Protein AF-A0A496RJZ0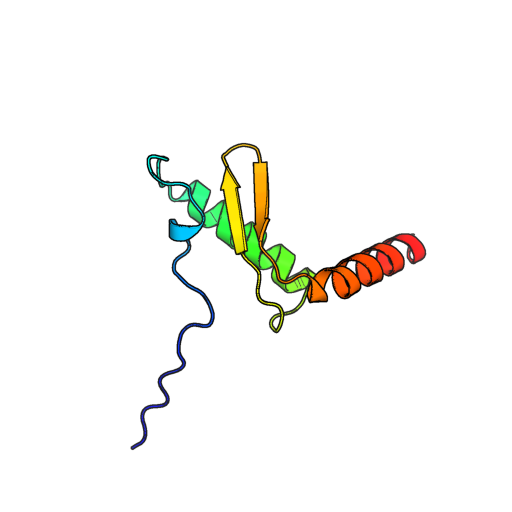-F1 (afdb_monomer_lite)

Sequence (80 aa):
MIWFFQKPKTTCLVLRIPLKEKITLDRLRRIEKAESILRDFLGDSILFRVRDHGELAWLDFLKRILAVIKKKDGEKLRKN

Secondary structure (DSSP, 8-state):
--------SS--GGGGSPTTSPP-HHHHHHHHHHHHHHHHHH-TT--EEEEEETTEEEEEE-GGGHHHHHHHHHHHHTT-

Foldseek 3Di:
DDDPDDDPPDDDLCVLEDPPDDDDPVSSVVQVVVVVVVCVQQPPVFDWGWRDPPVDTDIGGDPVSVVVVVVSVVVVVVVD

Structure (mmCIF, N/CA/C/O backbone):
data_AF-A0A496RJZ0-F1
#
_entry.id   AF-A0A496RJZ0-F1
#
loop_
_atom_site.group_PDB
_atom_site.id
_atom_site.type_symbol
_atom_site.label_atom_id
_atom_site.label_alt_id
_atom_site.l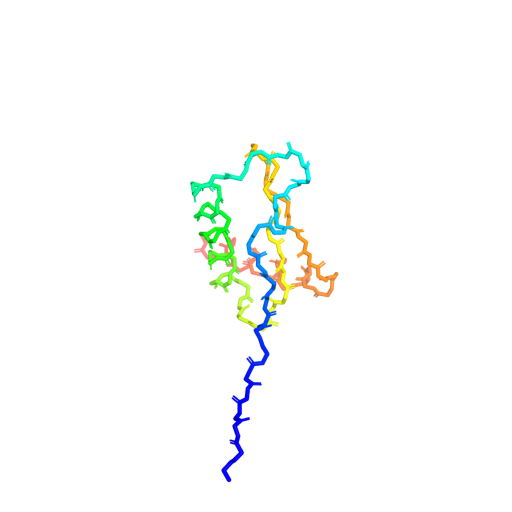abel_comp_id
_atom_site.label_asym_id
_atom_site.label_entity_id
_atom_site.label_seq_id
_atom_site.pdbx_PDB_ins_code
_atom_site.Cartn_x
_atom_site.Cartn_y
_atom_site.Cartn_z
_atom_site.occupancy
_atom_site.B_iso_or_equiv
_atom_site.auth_seq_id
_atom_site.auth_comp_id
_atom_site.auth_asym_id
_atom_site.auth_atom_id
_atom_site.pdbx_PDB_model_num
ATOM 1 N N . MET A 1 1 ? 21.737 -29.887 0.637 1.00 45.34 1 MET A N 1
ATOM 2 C CA . MET A 1 1 ? 20.369 -29.376 0.404 1.00 45.34 1 MET A CA 1
ATOM 3 C C . MET A 1 1 ? 20.341 -27.901 0.779 1.00 45.34 1 MET A C 1
ATOM 5 O O . MET A 1 1 ? 20.215 -27.575 1.950 1.00 45.34 1 MET A O 1
ATOM 9 N N . ILE A 1 2 ? 20.596 -27.013 -0.183 1.00 50.25 2 ILE A N 1
ATOM 10 C CA . ILE A 1 2 ? 20.635 -25.562 0.053 1.00 50.25 2 ILE A CA 1
ATOM 11 C C . ILE A 1 2 ? 19.200 -25.041 -0.046 1.00 50.25 2 ILE A C 1
ATOM 13 O O . ILE A 1 2 ? 18.603 -25.067 -1.118 1.00 50.25 2 ILE A O 1
ATOM 17 N N . TRP A 1 3 ? 18.632 -24.619 1.084 1.00 53.19 3 TRP A N 1
ATOM 18 C CA . TRP A 1 3 ? 17.336 -23.945 1.133 1.00 53.19 3 TRP A CA 1
ATOM 19 C C . TRP A 1 3 ? 17.481 -22.543 0.533 1.00 53.19 3 TRP A C 1
ATOM 21 O O . TRP A 1 3 ? 18.108 -21.663 1.120 1.00 53.19 3 TRP A O 1
ATOM 31 N N . PHE A 1 4 ? 16.914 -22.334 -0.653 1.00 56.59 4 PHE A N 1
ATOM 32 C CA . PHE A 1 4 ? 16.913 -21.038 -1.326 1.00 56.59 4 PHE A CA 1
ATOM 33 C C . PHE A 1 4 ? 15.825 -20.144 -0.705 1.00 56.59 4 PHE A C 1
ATOM 35 O O . PHE A 1 4 ? 14.704 -20.057 -1.200 1.00 56.59 4 PHE A O 1
ATOM 42 N N . PHE A 1 5 ? 16.128 -19.504 0.428 1.00 69.69 5 PHE A N 1
ATOM 43 C CA . PHE A 1 5 ? 15.213 -18.553 1.063 1.00 69.69 5 PHE A CA 1
ATOM 44 C C . PHE A 1 5 ? 15.226 -17.223 0.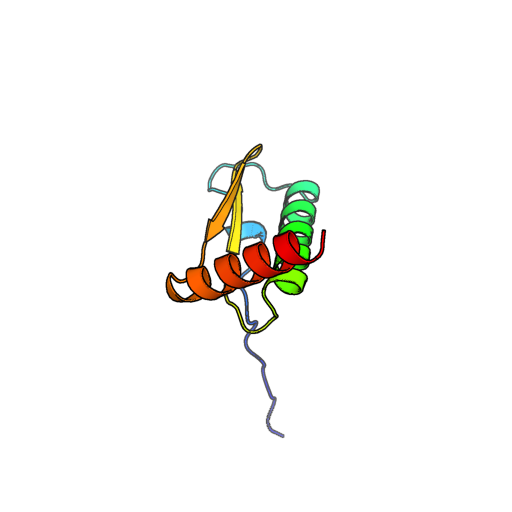291 1.00 69.69 5 PHE A C 1
ATOM 46 O O . PHE A 1 5 ? 16.125 -16.395 0.452 1.00 69.69 5 PHE A O 1
ATOM 53 N N . GLN A 1 6 ? 14.232 -17.017 -0.576 1.00 65.19 6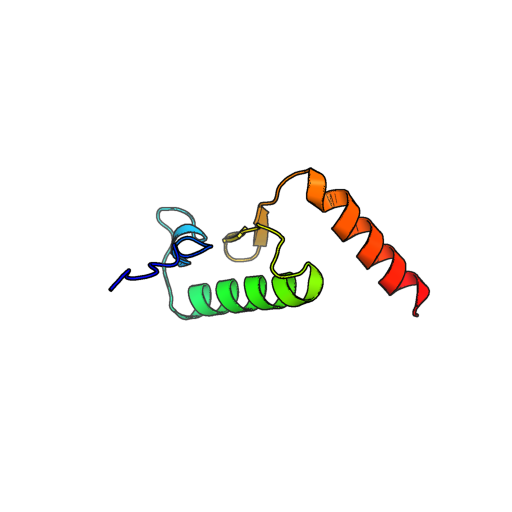 GLN A N 1
ATOM 54 C CA . GLN A 1 6 ? 14.020 -15.742 -1.263 1.00 65.19 6 GLN A CA 1
ATOM 55 C C . GLN A 1 6 ? 13.535 -14.712 -0.240 1.00 65.19 6 GLN A C 1
ATOM 57 O O . GLN A 1 6 ? 12.406 -14.793 0.244 1.00 65.19 6 GLN A O 1
ATOM 62 N N . LYS A 1 7 ? 14.379 -13.729 0.102 1.00 68.19 7 LYS A N 1
ATOM 63 C CA . LYS A 1 7 ? 13.928 -12.610 0.938 1.00 68.19 7 LYS A CA 1
ATOM 64 C C . LYS A 1 7 ? 12.751 -11.922 0.237 1.00 68.19 7 LYS A C 1
ATOM 66 O O . LYS A 1 7 ? 12.865 -11.612 -0.953 1.00 68.19 7 LYS A O 1
ATOM 71 N N . PRO A 1 8 ? 11.635 -11.667 0.942 1.00 63.62 8 PRO A N 1
ATOM 72 C CA . PRO A 1 8 ? 10.501 -10.989 0.343 1.00 63.62 8 PRO A CA 1
ATOM 73 C C . PRO A 1 8 ? 10.957 -9.629 -0.178 1.00 63.62 8 PRO A C 1
ATOM 75 O O . PRO A 1 8 ? 11.594 -8.850 0.533 1.00 63.62 8 PRO A O 1
ATOM 78 N N . LYS A 1 9 ? 10.636 -9.350 -1.444 1.00 67.19 9 LYS A N 1
ATOM 79 C CA . LYS A 1 9 ? 11.046 -8.112 -2.120 1.00 67.19 9 LYS A CA 1
ATOM 80 C C . LYS A 1 9 ? 10.443 -6.864 -1.463 1.00 67.19 9 LYS A C 1
ATOM 82 O O . LYS A 1 9 ? 10.966 -5.765 -1.632 1.00 67.19 9 LYS A O 1
ATOM 87 N N . THR A 1 10 ? 9.352 -7.026 -0.713 1.00 72.62 10 THR A N 1
ATOM 88 C CA . THR A 1 10 ? 8.604 -5.934 -0.088 1.00 72.62 10 THR A CA 1
ATOM 89 C C . THR A 1 10 ? 8.212 -6.253 1.349 1.00 72.62 10 THR A C 1
ATOM 91 O O . THR A 1 10 ? 7.979 -7.401 1.715 1.00 72.62 10 THR A O 1
ATOM 94 N N . THR A 1 11 ? 8.110 -5.210 2.169 1.00 83.69 11 THR A N 1
ATOM 95 C CA . THR A 1 11 ? 7.665 -5.298 3.565 1.00 83.69 11 THR A CA 1
ATOM 96 C C . THR A 1 11 ? 6.141 -5.463 3.669 1.00 83.69 11 THR A C 1
ATOM 98 O O . THR A 1 11 ? 5.440 -5.265 2.678 1.00 83.69 11 THR A O 1
ATOM 101 N N . CYS A 1 12 ? 5.620 -5.752 4.868 1.00 85.75 12 CYS A N 1
ATOM 102 C CA . CYS A 1 12 ? 4.182 -5.888 5.147 1.00 85.75 12 CYS A CA 1
ATOM 103 C C . CYS A 1 12 ? 3.353 -4.659 4.715 1.00 85.75 12 CYS A C 1
ATOM 105 O O . CYS A 1 12 ? 3.760 -3.514 4.948 1.00 85.75 12 CYS A O 1
ATOM 107 N N . LEU A 1 13 ? 2.170 -4.896 4.133 1.00 89.06 13 LEU A N 1
ATOM 108 C CA . LEU A 1 13 ? 1.227 -3.863 3.678 1.00 89.06 13 LEU A CA 1
ATOM 109 C C . LEU A 1 13 ? 0.813 -2.889 4.791 1.00 89.06 13 LEU A C 1
ATOM 111 O O . LEU A 1 13 ? 0.623 -1.711 4.522 1.00 89.06 13 LEU A O 1
ATOM 115 N N . VAL A 1 14 ? 0.764 -3.332 6.049 1.00 90.56 14 VAL A N 1
ATOM 116 C CA . VAL A 1 14 ? 0.405 -2.477 7.196 1.00 90.56 14 VAL A CA 1
ATOM 117 C C . VAL A 1 14 ? 1.308 -1.245 7.313 1.00 90.56 14 VAL A C 1
ATOM 119 O O . VAL A 1 14 ? 0.838 -0.175 7.674 1.00 90.56 14 VAL A O 1
ATOM 122 N N . LEU A 1 15 ? 2.581 -1.347 6.918 1.00 91.06 15 LEU A N 1
ATOM 123 C CA . LEU A 1 15 ? 3.525 -0.222 6.969 1.00 91.06 15 LEU A CA 1
ATOM 124 C C . LEU A 1 15 ? 3.210 0.904 5.966 1.00 91.06 15 LEU A C 1
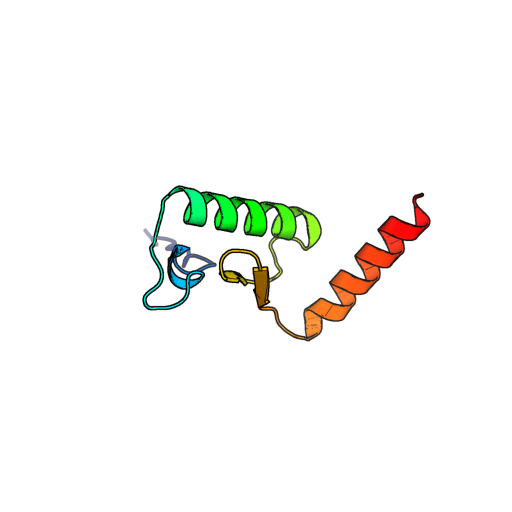ATOM 126 O O . LEU A 1 15 ? 3.903 1.921 5.951 1.00 91.06 15 LEU A O 1
ATOM 130 N N . ARG A 1 16 ? 2.212 0.713 5.094 1.00 93.00 16 ARG A N 1
ATOM 131 C CA . ARG A 1 16 ? 1.703 1.743 4.178 1.00 93.00 16 ARG A CA 1
ATOM 132 C C . ARG A 1 16 ? 0.631 2.612 4.829 1.00 93.00 16 ARG A C 1
ATOM 134 O O . ARG A 1 16 ? 0.296 3.651 4.273 1.00 93.00 16 ARG A O 1
ATOM 141 N N . ILE A 1 17 ? 0.113 2.204 5.984 1.00 92.44 17 ILE A N 1
ATOM 142 C CA . ILE A 1 17 ? -0.865 2.958 6.761 1.00 92.44 17 ILE A CA 1
ATOM 143 C C . ILE A 1 17 ? -0.098 3.758 7.832 1.00 92.44 17 ILE A C 1
ATOM 145 O O . ILE A 1 17 ? 0.776 3.188 8.495 1.00 92.44 17 ILE A O 1
ATOM 149 N N . PRO A 1 18 ? -0.362 5.068 7.996 1.00 90.25 18 PRO A N 1
ATOM 150 C CA . PRO A 1 18 ? 0.246 5.876 9.050 1.00 90.25 18 PRO A CA 1
ATOM 151 C C . PRO A 1 18 ? 0.014 5.304 10.456 1.00 90.25 18 PRO A C 1
ATOM 153 O O . PRO A 1 18 ? -0.908 4.533 10.704 1.00 90.25 18 PRO A O 1
ATOM 156 N N . LEU A 1 19 ? 0.852 5.692 11.416 1.00 88.06 19 LEU A N 1
ATOM 157 C CA . LEU A 1 19 ? 0.642 5.299 12.810 1.00 88.06 19 LEU A CA 1
ATOM 158 C C . LEU A 1 19 ? -0.627 5.956 13.372 1.00 88.06 19 LEU A C 1
ATOM 160 O O . LEU A 1 19 ? -0.954 7.079 13.000 1.00 88.06 19 LEU A O 1
ATOM 164 N N . LYS A 1 20 ? -1.293 5.270 14.312 1.00 88.25 20 LYS A N 1
ATOM 165 C CA . LYS A 1 20 ? -2.559 5.685 14.962 1.00 88.25 20 LYS A CA 1
ATOM 166 C C . LYS A 1 20 ? -3.790 5.705 14.046 1.00 88.25 20 LYS A C 1
ATOM 168 O O . LYS A 1 20 ? -4.878 6.040 14.498 1.00 88.25 20 LYS A O 1
ATOM 173 N N . GLU A 1 21 ? -3.634 5.292 12.797 1.00 88.31 21 GLU A N 1
ATOM 174 C CA . GLU A 1 21 ? -4.732 5.072 11.865 1.00 88.31 21 GLU A CA 1
ATOM 175 C C . GLU A 1 21 ? -5.357 3.686 12.049 1.00 88.31 21 GLU A C 1
ATOM 177 O O . GLU A 1 21 ? -4.688 2.711 12.408 1.00 88.31 21 GLU A O 1
ATOM 182 N N . LYS A 1 22 ? -6.655 3.573 11.759 1.00 91.31 22 LYS A N 1
ATOM 183 C CA . LYS A 1 22 ? -7.355 2.288 11.837 1.00 91.31 22 LYS A CA 1
ATOM 184 C C . LYS A 1 22 ? -6.921 1.387 10.680 1.00 91.31 22 LYS A C 1
ATOM 186 O O . LYS A 1 22 ? -7.151 1.713 9.513 1.00 91.31 22 LYS A O 1
ATOM 191 N N . ILE A 1 23 ? -6.343 0.233 11.009 1.00 92.19 23 ILE A N 1
ATOM 192 C CA . ILE A 1 23 ? -6.034 -0.822 10.040 1.00 92.19 23 ILE A CA 1
ATOM 193 C C . ILE A 1 23 ? -7.322 -1.604 9.778 1.00 92.19 23 ILE A C 1
ATOM 195 O O . ILE A 1 23 ? -7.901 -2.184 10.695 1.00 92.19 23 ILE A O 1
ATOM 199 N N . THR A 1 24 ? -7.776 -1.619 8.529 1.00 93.56 24 THR A N 1
ATOM 200 C CA . THR A 1 24 ? -8.931 -2.415 8.097 1.00 93.56 24 THR A CA 1
ATOM 201 C C . THR A 1 24 ? -8.551 -3.284 6.906 1.00 93.56 24 THR A C 1
ATOM 203 O O . THR A 1 24 ? -7.630 -2.956 6.151 1.00 93.56 24 THR A O 1
ATOM 206 N N . LEU A 1 25 ? -9.270 -4.393 6.719 1.00 94.38 25 LEU A N 1
ATOM 207 C CA . LEU A 1 25 ? -9.050 -5.284 5.580 1.00 94.38 25 LEU A CA 1
ATOM 208 C C . LEU A 1 25 ? -9.257 -4.555 4.245 1.00 94.38 25 LEU A C 1
ATOM 210 O O . LEU A 1 25 ? -8.482 -4.752 3.313 1.00 94.38 25 LEU A O 1
ATOM 214 N N . ASP A 1 26 ? -10.246 -3.665 4.171 1.00 93.44 26 ASP A N 1
ATOM 215 C CA . ASP A 1 26 ? -10.534 -2.892 2.961 1.00 93.44 26 ASP A CA 1
ATOM 216 C C . ASP A 1 26 ? -9.398 -1.940 2.597 1.00 93.44 26 ASP A C 1
ATOM 218 O O . ASP A 1 26 ? -9.034 -1.837 1.426 1.00 93.44 26 ASP A O 1
ATOM 222 N N . ARG A 1 27 ? -8.767 -1.301 3.591 1.00 93.12 27 ARG A N 1
ATOM 223 C CA . ARG A 1 27 ? -7.582 -0.466 3.356 1.00 93.12 27 ARG A CA 1
ATOM 224 C C . ARG A 1 27 ? -6.417 -1.294 2.838 1.00 93.12 27 ARG A C 1
ATOM 226 O O . ARG A 1 27 ? -5.778 -0.896 1.870 1.00 93.12 27 ARG A O 1
ATOM 233 N N . LEU A 1 28 ? -6.169 -2.464 3.428 1.00 94.12 28 LEU A N 1
ATOM 234 C CA . LEU A 1 28 ? -5.106 -3.358 2.964 1.00 94.12 28 LEU A CA 1
ATOM 235 C C . LEU A 1 28 ? -5.344 -3.813 1.517 1.00 94.12 28 LEU A C 1
ATOM 237 O O . LEU A 1 28 ? -4.436 -3.702 0.698 1.00 94.12 28 LEU A O 1
ATOM 241 N N . ARG A 1 29 ? -6.573 -4.225 1.181 1.00 95.00 29 ARG A N 1
ATOM 242 C CA . ARG A 1 29 ? -6.968 -4.603 -0.188 1.00 95.00 29 ARG A CA 1
ATOM 243 C C . ARG A 1 29 ? -6.851 -3.442 -1.169 1.00 95.00 29 ARG A C 1
ATOM 245 O O . ARG A 1 29 ? -6.418 -3.629 -2.303 1.00 95.00 29 ARG A O 1
ATOM 252 N N . ARG A 1 30 ? -7.220 -2.231 -0.748 1.00 94.06 30 ARG A N 1
ATOM 253 C CA . ARG A 1 30 ? -7.086 -1.019 -1.563 1.00 94.06 30 ARG A CA 1
ATOM 254 C C . ARG A 1 30 ? -5.621 -0.722 -1.881 1.00 94.06 30 ARG A C 1
ATOM 256 O O . ARG A 1 30 ? -5.304 -0.447 -3.035 1.00 94.06 30 ARG A O 1
ATOM 263 N N . ILE A 1 31 ? -4.738 -0.816 -0.885 1.00 94.81 31 ILE A N 1
ATOM 264 C CA . ILE A 1 31 ? -3.291 -0.622 -1.055 1.00 94.81 31 ILE A CA 1
ATOM 265 C C . ILE A 1 31 ? -2.710 -1.701 -1.969 1.00 94.81 31 ILE A C 1
ATOM 267 O O . ILE A 1 31 ? -1.975 -1.377 -2.896 1.00 94.81 31 ILE A O 1
ATOM 271 N N . GLU A 1 32 ? -3.062 -2.968 -1.747 1.00 94.50 32 GLU A N 1
ATOM 272 C CA . GLU A 1 32 ? -2.624 -4.089 -2.582 1.00 94.50 32 GLU A CA 1
ATOM 273 C C . GLU A 1 32 ? -3.036 -3.893 -4.045 1.00 94.50 32 GLU A C 1
ATOM 275 O O . GLU A 1 32 ? -2.202 -3.988 -4.945 1.00 94.50 32 GLU A O 1
ATOM 280 N N . LYS A 1 33 ? -4.299 -3.525 -4.285 1.00 94.31 33 LYS A N 1
ATOM 281 C CA . LYS A 1 33 ? -4.806 -3.235 -5.629 1.00 94.31 33 LYS A CA 1
ATOM 282 C C . LYS A 1 33 ? -4.063 -2.066 -6.277 1.00 94.31 33 LYS A C 1
ATOM 284 O O . LYS A 1 33 ? -3.724 -2.141 -7.456 1.00 94.31 33 LYS A O 1
ATOM 289 N N . ALA A 1 34 ? -3.779 -1.006 -5.522 1.00 93.50 34 ALA A N 1
ATOM 290 C CA . ALA A 1 34 ? -3.008 0.128 -6.021 1.00 93.50 34 ALA A CA 1
ATOM 291 C C . ALA A 1 34 ? -1.561 -0.264 -6.369 1.00 93.50 34 ALA A C 1
ATOM 293 O O . ALA A 1 34 ? -1.068 0.110 -7.434 1.00 93.50 34 ALA A O 1
ATOM 294 N N . GLU A 1 35 ? -0.888 -1.051 -5.519 1.00 92.75 35 GLU A N 1
ATOM 295 C CA . GLU A 1 35 ? 0.452 -1.566 -5.819 1.00 92.75 35 GLU A CA 1
ATOM 296 C C . GLU A 1 35 ? 0.441 -2.505 -7.037 1.00 92.75 35 GLU A C 1
ATOM 298 O O . GLU A 1 35 ? 1.370 -2.444 -7.839 1.00 92.75 35 GLU A O 1
ATOM 303 N N . SER A 1 36 ? -0.604 -3.318 -7.221 1.00 92.44 36 SER A N 1
ATOM 304 C CA . SER A 1 36 ? -0.762 -4.187 -8.397 1.00 92.44 36 SER A CA 1
ATOM 305 C C . SER A 1 36 ? -0.870 -3.376 -9.689 1.00 92.44 36 SER A C 1
ATOM 307 O O . SER A 1 36 ? -0.085 -3.587 -10.606 1.00 92.44 36 SER A O 1
ATOM 309 N N . ILE A 1 37 ? -1.768 -2.384 -9.737 1.00 92.19 37 ILE A N 1
ATOM 310 C CA . ILE A 1 37 ? -1.963 -1.534 -10.925 1.00 92.19 37 ILE A CA 1
ATOM 311 C C . ILE A 1 37 ? -0.663 -0.810 -11.297 1.00 92.19 37 ILE A C 1
ATOM 313 O O . ILE A 1 37 ? -0.296 -0.704 -12.468 1.00 92.19 37 ILE A O 1
ATOM 317 N N . LEU A 1 38 ? 0.059 -0.308 -10.293 1.00 89.38 38 LEU A N 1
ATOM 318 C CA . LEU A 1 38 ? 1.329 0.368 -10.523 1.00 89.38 38 LEU A CA 1
ATOM 319 C C . LEU A 1 38 ? 2.445 -0.594 -10.933 1.00 89.38 38 LEU A C 1
ATOM 321 O O . LEU A 1 38 ? 3.306 -0.182 -11.701 1.00 89.38 38 LEU A O 1
ATOM 325 N N . ARG A 1 39 ? 2.444 -1.854 -10.480 1.00 89.62 39 ARG A N 1
ATOM 326 C CA . ARG A 1 39 ? 3.385 -2.884 -10.959 1.00 89.62 39 ARG A CA 1
ATOM 327 C C . ARG A 1 39 ? 3.143 -3.196 -12.425 1.00 89.62 39 ARG A C 1
ATOM 329 O O . ARG A 1 39 ? 4.106 -3.197 -13.183 1.00 89.62 39 ARG A O 1
ATOM 336 N N . ASP A 1 40 ? 1.889 -3.333 -12.840 1.00 89.50 40 ASP A N 1
ATOM 337 C CA . ASP A 1 40 ? 1.543 -3.545 -14.249 1.00 89.50 40 ASP A CA 1
ATOM 338 C C . ASP A 1 40 ? 2.001 -2.358 -15.115 1.00 89.50 40 ASP A C 1
ATOM 340 O O . ASP A 1 40 ? 2.521 -2.522 -16.222 1.00 89.50 40 ASP A O 1
ATOM 344 N N . PHE A 1 41 ? 1.874 -1.135 -14.588 1.00 85.88 41 PHE A N 1
ATOM 345 C CA . PHE A 1 41 ? 2.291 0.074 -15.294 1.00 85.88 41 PHE A CA 1
ATOM 346 C C . PHE A 1 41 ? 3.810 0.305 -15.288 1.00 85.88 41 PHE A C 1
ATOM 348 O O . PHE A 1 41 ? 4.363 0.719 -16.304 1.00 85.88 41 PHE A O 1
ATOM 355 N N . LEU A 1 42 ? 4.516 0.063 -14.184 1.00 84.94 42 LEU A N 1
ATOM 356 C CA . LEU A 1 42 ? 5.934 0.412 -14.000 1.00 84.94 42 LEU A CA 1
ATOM 357 C C . LEU A 1 42 ? 6.888 -0.761 -14.260 1.00 84.94 42 LEU A C 1
ATOM 359 O O . LEU A 1 42 ? 8.016 -0.542 -14.702 1.00 84.94 42 LEU A O 1
ATOM 363 N N . GLY A 1 43 ? 6.425 -1.989 -14.045 1.00 84.75 43 GLY A N 1
ATOM 364 C CA . GLY A 1 43 ? 7.195 -3.229 -14.100 1.00 84.75 43 GLY A CA 1
ATOM 365 C C . GLY A 1 43 ? 7.697 -3.700 -12.729 1.00 84.75 43 GLY A C 1
ATOM 366 O O . GLY A 1 43 ? 7.940 -2.908 -11.817 1.00 84.75 43 GLY A O 1
ATOM 367 N N . ASP A 1 44 ? 7.920 -5.011 -12.604 1.00 83.75 44 ASP A N 1
ATOM 368 C CA . ASP A 1 44 ? 8.266 -5.690 -11.340 1.00 83.75 44 ASP A CA 1
ATOM 369 C C . ASP A 1 44 ? 9.659 -5.372 -10.779 1.00 83.75 44 ASP A C 1
ATOM 371 O O . ASP A 1 44 ? 9.966 -5.672 -9.622 1.00 83.75 44 ASP A O 1
ATOM 375 N N . SER A 1 45 ? 10.541 -4.801 -11.600 1.00 82.88 45 SER A N 1
ATOM 376 C CA . SER A 1 45 ? 11.896 -4.413 -11.193 1.00 82.88 45 SER A CA 1
ATOM 377 C C . SER A 1 45 ? 11.929 -3.072 -10.456 1.00 82.88 45 SER A C 1
ATOM 379 O O . SER A 1 45 ? 12.949 -2.712 -9.858 1.00 82.88 45 SER A O 1
ATOM 381 N N . ILE A 1 46 ? 10.822 -2.326 -10.485 1.00 84.31 46 ILE A N 1
ATOM 382 C CA . ILE A 1 46 ? 10.729 -0.996 -9.904 1.00 84.31 46 ILE A CA 1
ATOM 383 C C . ILE A 1 46 ? 10.264 -1.097 -8.454 1.00 84.31 46 ILE A C 1
ATOM 385 O O . ILE A 1 46 ? 9.159 -1.538 -8.154 1.00 84.31 46 ILE A O 1
ATOM 389 N N . LEU A 1 47 ? 11.118 -0.640 -7.538 1.00 87.38 47 LEU A N 1
ATOM 390 C CA . LEU A 1 47 ? 10.765 -0.531 -6.129 1.00 87.38 47 LEU A CA 1
ATOM 391 C C . LEU A 1 47 ? 9.997 0.770 -5.878 1.00 87.38 47 LEU A C 1
ATOM 393 O O . LEU A 1 47 ? 10.540 1.864 -6.055 1.00 87.38 47 LEU A O 1
ATOM 397 N N . PHE A 1 48 ? 8.765 0.634 -5.403 1.00 90.56 48 PHE A N 1
ATOM 398 C CA . PHE A 1 48 ? 7.918 1.733 -4.955 1.00 90.56 48 PHE A CA 1
ATOM 399 C C . PHE A 1 48 ? 7.027 1.281 -3.788 1.00 90.56 48 PHE A C 1
ATOM 401 O O . PHE A 1 48 ? 6.956 0.089 -3.476 1.00 90.56 48 PHE A O 1
ATOM 408 N N . ARG A 1 49 ? 6.374 2.228 -3.111 1.00 92.44 49 ARG A N 1
ATOM 409 C CA . ARG A 1 49 ? 5.377 1.955 -2.063 1.00 92.44 49 ARG A CA 1
ATOM 410 C C . ARG A 1 49 ? 4.214 2.925 -2.190 1.00 92.44 49 ARG A C 1
ATOM 412 O O . ARG A 1 49 ? 4.440 4.119 -2.349 1.00 92.44 49 ARG A O 1
ATOM 419 N N . VAL A 1 50 ? 2.992 2.422 -2.063 1.00 93.94 50 VAL A N 1
ATOM 420 C CA . VAL A 1 50 ? 1.785 3.257 -2.026 1.00 93.94 50 VAL A CA 1
ATOM 421 C C . VAL A 1 50 ? 1.351 3.414 -0.579 1.00 93.94 50 VAL A C 1
ATOM 423 O O . VAL A 1 50 ? 0.906 2.445 0.023 1.00 93.94 50 VAL A O 1
ATOM 426 N N . ARG A 1 51 ? 1.483 4.605 -0.001 1.00 93.56 51 ARG A N 1
ATOM 427 C CA . ARG A 1 51 ? 0.971 4.909 1.339 1.00 93.56 51 ARG A CA 1
ATOM 428 C C . ARG A 1 51 ? -0.460 5.404 1.266 1.00 93.56 51 ARG A C 1
ATOM 430 O O . ARG A 1 51 ? -0.797 6.221 0.412 1.00 93.56 51 ARG A O 1
ATOM 437 N N . ASP A 1 52 ? -1.280 4.930 2.189 1.00 93.69 52 ASP A N 1
ATOM 438 C CA . ASP A 1 52 ? -2.695 5.263 2.257 1.00 93.69 52 ASP A CA 1
ATOM 439 C C . ASP A 1 52 ? -2.956 6.315 3.336 1.00 93.69 52 ASP A C 1
ATOM 441 O O . ASP A 1 52 ? -2.875 6.031 4.530 1.00 93.69 52 ASP A O 1
ATOM 445 N N . HIS A 1 53 ? -3.307 7.522 2.901 1.00 91.44 53 HIS A N 1
ATOM 446 C CA . HIS A 1 53 ? -3.709 8.648 3.743 1.00 91.44 53 HIS A CA 1
ATOM 447 C C . HIS A 1 53 ? -5.222 8.905 3.617 1.00 91.44 53 HIS A C 1
ATOM 449 O O . HIS A 1 53 ? -5.660 10.044 3.470 1.00 91.44 53 HIS A O 1
ATOM 455 N N . GLY A 1 54 ? -6.032 7.840 3.621 1.00 87.25 54 GLY A N 1
ATOM 456 C CA . GLY A 1 54 ? -7.491 7.940 3.531 1.00 87.25 54 GLY A CA 1
ATOM 457 C C . GLY A 1 54 ? -7.964 8.325 2.130 1.00 87.25 54 GLY A C 1
ATOM 458 O O . GLY A 1 54 ? -8.145 7.466 1.272 1.00 87.25 54 GLY A O 1
ATOM 459 N N . GLU A 1 55 ? -8.164 9.610 1.863 1.00 89.12 55 GLU A N 1
ATOM 460 C CA . GLU A 1 55 ? -8.606 10.087 0.541 1.00 89.12 55 GLU A CA 1
ATOM 461 C C . GLU A 1 55 ? -7.451 10.223 -0.456 1.00 89.12 55 GLU A C 1
ATOM 463 O O . GLU A 1 55 ? -7.660 10.195 -1.666 1.00 89.12 55 GLU A O 1
ATOM 468 N N . LEU A 1 56 ? -6.218 10.295 0.049 1.00 91.88 56 LEU A N 1
ATOM 469 C CA . LEU A 1 56 ? -5.017 10.474 -0.756 1.00 91.88 56 LEU A CA 1
ATOM 470 C C . LEU A 1 56 ? -4.147 9.216 -0.730 1.00 91.88 56 LEU A C 1
ATOM 472 O O . LEU A 1 56 ? -3.939 8.596 0.315 1.00 91.88 56 LEU A O 1
ATOM 476 N N . ALA A 1 57 ? -3.605 8.862 -1.893 1.00 92.81 57 ALA A N 1
ATOM 477 C CA . ALA A 1 57 ? -2.581 7.837 -2.031 1.00 92.81 57 ALA A CA 1
ATOM 478 C C . ALA A 1 57 ? -1.241 8.510 -2.342 1.00 92.81 57 ALA A C 1
ATOM 480 O O . ALA A 1 57 ? -1.104 9.205 -3.348 1.00 92.81 57 ALA A O 1
ATOM 481 N N . TRP A 1 58 ? -0.250 8.303 -1.479 1.00 93.38 58 TRP A N 1
ATOM 482 C CA . TRP A 1 58 ? 1.089 8.859 -1.647 1.00 93.38 58 TRP A CA 1
ATOM 483 C C . TRP A 1 58 ? 2.025 7.796 -2.215 1.00 93.38 58 TRP A C 1
ATOM 485 O O . TRP A 1 58 ? 2.176 6.721 -1.637 1.00 93.38 58 TRP A O 1
ATOM 495 N N . LEU A 1 59 ? 2.690 8.095 -3.331 1.00 92.06 59 LEU A N 1
ATOM 496 C CA . LEU A 1 59 ? 3.624 7.172 -3.970 1.00 92.06 59 LEU A CA 1
ATOM 497 C C . LEU A 1 59 ? 5.076 7.501 -3.596 1.00 92.06 59 LEU A C 1
ATOM 499 O O . LEU A 1 59 ? 5.612 8.527 -4.004 1.00 92.06 59 LEU A O 1
ATOM 503 N N . ASP A 1 60 ? 5.729 6.591 -2.876 1.00 90.94 60 ASP A N 1
ATOM 504 C CA . ASP A 1 60 ? 7.160 6.654 -2.575 1.00 90.94 60 ASP A CA 1
ATOM 505 C C . ASP A 1 60 ? 7.958 5.866 -3.614 1.00 90.94 60 ASP A C 1
ATOM 507 O O . ASP A 1 60 ? 7.729 4.669 -3.809 1.00 90.94 60 ASP A O 1
ATOM 511 N N . PHE A 1 61 ? 8.944 6.505 -4.240 1.00 90.56 61 PHE A N 1
ATOM 512 C CA . PHE A 1 61 ? 9.814 5.874 -5.230 1.00 90.56 61 PHE A CA 1
ATOM 513 C C . PHE A 1 61 ? 11.162 6.598 -5.346 1.00 90.56 61 PHE A C 1
ATOM 515 O O . PHE A 1 61 ? 11.328 7.748 -4.943 1.00 90.56 61 PHE A O 1
ATOM 522 N N . LEU A 1 62 ? 12.157 5.919 -5.918 1.00 88.25 62 LEU A N 1
ATOM 523 C CA . LEU A 1 62 ? 13.468 6.512 -6.187 1.00 88.25 62 LEU A CA 1
ATOM 524 C C . LEU A 1 62 ? 13.403 7.506 -7.349 1.00 88.25 62 LEU A C 1
ATOM 526 O O . LEU A 1 62 ? 12.867 7.188 -8.408 1.00 88.25 62 LEU A O 1
ATOM 530 N N . LYS A 1 63 ? 14.081 8.654 -7.215 1.00 86.00 63 LYS A N 1
ATOM 531 C CA . LYS A 1 63 ? 14.099 9.729 -8.227 1.00 86.00 63 LYS A CA 1
ATOM 532 C C . LYS A 1 63 ? 14.405 9.247 -9.653 1.00 86.00 63 LYS A C 1
ATOM 534 O O . LYS A 1 63 ? 13.836 9.760 -10.609 1.00 86.00 63 LYS A O 1
ATOM 539 N N . ARG A 1 64 ? 15.250 8.220 -9.812 1.00 84.50 64 ARG A N 1
ATOM 540 C CA . ARG A 1 64 ? 15.589 7.621 -11.121 1.00 84.50 64 ARG A CA 1
ATOM 541 C C . ARG A 1 64 ? 14.374 7.100 -11.907 1.00 84.50 64 ARG A C 1
ATOM 543 O O . ARG A 1 64 ? 14.432 7.013 -13.127 1.00 84.50 64 ARG A O 1
ATOM 550 N N . ILE A 1 65 ? 13.277 6.778 -11.221 1.00 83.00 65 ILE A N 1
ATOM 551 C CA . ILE A 1 65 ? 12.053 6.227 -11.816 1.00 83.00 65 ILE A CA 1
ATOM 552 C C . ILE A 1 65 ? 11.208 7.321 -12.491 1.00 83.00 65 ILE A C 1
ATOM 554 O O . ILE A 1 65 ? 10.437 7.010 -13.395 1.00 83.00 65 ILE A O 1
ATOM 558 N N . LEU A 1 66 ? 11.405 8.609 -12.161 1.00 81.56 66 LEU A N 1
ATOM 559 C CA . LEU A 1 66 ? 10.683 9.721 -12.804 1.00 81.56 66 LEU A CA 1
ATOM 560 C C . LEU A 1 66 ? 10.798 9.698 -14.332 1.00 81.56 66 LEU A C 1
ATOM 562 O O . LEU A 1 66 ? 9.837 10.024 -15.022 1.00 81.56 66 LEU A O 1
ATOM 566 N N . ALA A 1 67 ? 11.957 9.307 -14.865 1.00 78.56 67 ALA A N 1
ATOM 567 C CA . ALA A 1 67 ? 12.156 9.213 -16.307 1.00 78.56 67 ALA A CA 1
ATOM 568 C C . ALA A 1 67 ? 11.290 8.113 -16.950 1.00 78.56 67 ALA A C 1
ATOM 570 O O . ALA A 1 67 ? 10.825 8.287 -18.073 1.00 78.56 67 ALA A O 1
ATOM 571 N N . VAL A 1 68 ? 11.053 7.003 -16.241 1.00 77.44 68 VAL A N 1
ATOM 572 C CA . VAL A 1 68 ? 10.214 5.889 -16.716 1.00 77.44 68 VAL A CA 1
ATOM 573 C C . VAL A 1 68 ? 8.746 6.303 -16.738 1.00 77.44 68 VAL A C 1
ATOM 575 O O . VAL A 1 68 ? 8.074 6.091 -17.744 1.00 77.44 68 VAL A O 1
ATOM 578 N N . ILE A 1 69 ? 8.281 6.955 -15.667 1.00 79.38 69 ILE A N 1
ATOM 579 C CA . ILE A 1 69 ? 6.902 7.453 -15.550 1.00 79.38 69 ILE A CA 1
ATOM 580 C C . ILE A 1 69 ? 6.603 8.439 -16.687 1.00 79.38 69 ILE A C 1
ATOM 582 O O . ILE A 1 69 ? 5.696 8.208 -17.479 1.00 79.38 69 ILE A O 1
ATOM 586 N N . LYS A 1 70 ? 7.450 9.466 -16.855 1.00 77.25 70 LYS A N 1
ATOM 587 C CA . LYS A 1 70 ? 7.275 10.491 -17.898 1.00 77.25 70 LYS A CA 1
ATOM 588 C C . LYS A 1 70 ? 7.248 9.917 -19.317 1.00 77.25 70 LYS A C 1
ATOM 590 O O . LYS A 1 70 ? 6.483 10.391 -20.152 1.00 77.25 70 LYS A O 1
ATOM 595 N N . LYS A 1 71 ? 8.086 8.913 -19.609 1.00 71.12 71 LYS A N 1
ATOM 596 C CA . LYS A 1 71 ? 8.100 8.252 -20.925 1.00 71.12 71 LYS A CA 1
ATOM 597 C C . LYS A 1 71 ? 6.799 7.497 -21.190 1.00 71.12 71 LYS A C 1
ATOM 599 O O . LYS A 1 71 ? 6.243 7.640 -22.274 1.00 71.12 71 LYS A O 1
ATOM 604 N N . LYS A 1 72 ? 6.303 6.739 -20.207 1.00 66.81 72 LYS A N 1
ATOM 605 C CA . LYS A 1 72 ? 5.061 5.968 -20.354 1.00 66.81 72 LYS A CA 1
ATOM 606 C C . LYS A 1 72 ? 3.819 6.854 -20.451 1.00 66.81 72 LYS A C 1
ATOM 608 O O . LYS A 1 72 ? 2.925 6.531 -21.229 1.00 66.81 72 LYS A O 1
ATOM 613 N N . ASP A 1 73 ? 3.791 7.989 -19.755 1.00 66.38 73 ASP A N 1
ATOM 614 C CA . ASP A 1 73 ? 2.730 8.990 -19.927 1.00 66.38 73 ASP A CA 1
ATOM 615 C C . ASP A 1 73 ? 2.741 9.577 -21.349 1.00 66.38 73 ASP A C 1
ATOM 617 O O . ASP A 1 73 ? 1.700 9.665 -21.999 1.00 66.38 73 ASP A O 1
ATOM 621 N N . GLY A 1 74 ? 3.928 9.896 -21.880 1.00 61.12 74 GLY A N 1
ATOM 622 C CA . GLY A 1 74 ? 4.089 10.378 -23.2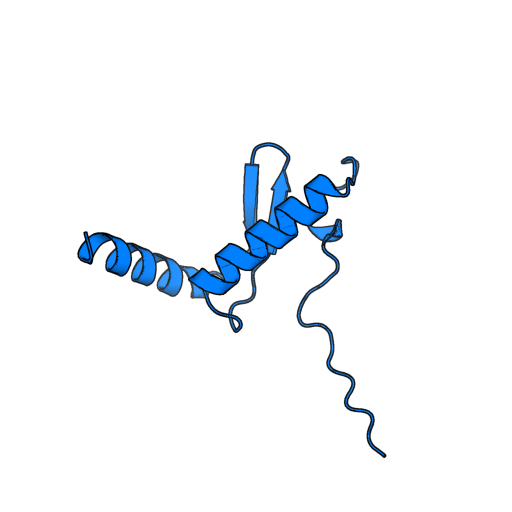55 1.00 61.12 74 GLY A CA 1
ATOM 623 C C . GLY A 1 74 ? 3.695 9.354 -24.327 1.00 61.12 74 GLY A C 1
ATOM 624 O O . GLY A 1 74 ? 3.105 9.721 -25.339 1.00 61.12 74 GLY A O 1
ATOM 625 N N . GLU A 1 75 ? 3.970 8.065 -24.116 1.00 60.34 75 GLU A N 1
ATOM 626 C CA . GLU A 1 75 ? 3.525 6.997 -25.025 1.00 60.34 75 GLU A CA 1
ATOM 627 C C . GLU A 1 75 ? 2.009 6.786 -24.991 1.00 60.34 75 GLU A C 1
ATOM 629 O O . GLU A 1 75 ? 1.409 6.506 -26.029 1.00 60.34 75 GLU A O 1
ATOM 634 N N . LYS A 1 76 ? 1.379 6.953 -23.822 1.00 57.16 76 LYS A N 1
ATOM 635 C CA . LYS A 1 76 ? -0.076 6.847 -23.670 1.00 57.16 76 LYS A CA 1
ATOM 636 C C . LYS A 1 76 ? -0.807 8.013 -24.343 1.00 57.16 76 LYS A C 1
ATOM 638 O O . LYS A 1 76 ? -1.847 7.793 -24.948 1.00 57.16 76 LYS A O 1
ATOM 643 N N . LEU A 1 77 ? -0.233 9.220 -24.304 1.00 57.31 77 LEU A N 1
ATOM 644 C CA . LEU A 1 77 ? -0.769 10.408 -24.984 1.00 57.31 77 LEU A CA 1
ATOM 645 C C . LEU A 1 77 ? -0.621 10.362 -26.513 1.00 57.31 77 LEU A C 1
ATOM 647 O O . LEU A 1 77 ? -1.427 10.964 -27.205 1.00 57.31 77 LEU A O 1
ATOM 651 N N . ARG A 1 78 ? 0.387 9.659 -27.052 1.00 55.19 78 ARG A N 1
ATOM 652 C CA . ARG A 1 78 ? 0.596 9.527 -28.512 1.00 55.19 78 ARG A CA 1
ATOM 653 C C . ARG A 1 78 ? -0.223 8.408 -29.165 1.00 55.19 78 ARG A C 1
ATOM 655 O O . ARG A 1 78 ? -0.209 8.302 -30.386 1.00 55.19 78 ARG A O 1
ATOM 662 N N . LYS A 1 79 ? -0.863 7.543 -28.371 1.00 52.22 79 LYS A N 1
ATOM 663 C CA . LYS A 1 79 ? -1.699 6.425 -28.848 1.00 52.22 79 LYS A CA 1
ATOM 664 C C . LYS A 1 79 ? -3.206 6.727 -28.827 1.00 52.22 79 LYS A C 1
ATOM 666 O O . LYS A 1 79 ? -3.977 5.824 -29.138 1.00 52.22 79 LYS A O 1
ATOM 671 N N . ASN A 1 80 ? -3.592 7.956 -28.482 1.00 46.12 80 ASN A N 1
ATOM 672 C CA . ASN A 1 80 ? -4.950 8.483 -28.627 1.00 46.12 80 ASN A CA 1
ATOM 673 C C . ASN A 1 80 ? -5.005 9.504 -29.760 1.00 46.12 80 ASN A C 1
ATOM 675 O O . ASN A 1 80 ? -4.026 10.275 -29.885 1.00 46.12 80 ASN A O 1
#

pLDDT: mean 82.05, std 13.78, range [45.34, 95.0]

Radius of gyration: 15.51 Å; chains: 1; bounding box: 31×40×44 Å